Protein AF-A0AAD5KC64-F1 (afdb_monomer_lite)

pLDDT: mean 83.82, std 8.56, range [49.88, 93.75]

Secondary structure (DSSP, 8-state):
-HHHHHHHTS---TTTS-HHHHHHHHHHHHHHHHTT--SSGGGT-HHHHHHHHHHHHHTPPPPP-TTS--HHHHHHHHHHHHHHHHHHHHHTS------HHHHHHHHHHHHHHHHHHHHHHTT----TTTT-PPPP-

Radius of gyration: 36.81 Å; chains: 1; bounding box: 74×26×93 Å

Structure (mmCIF, N/CA/C/O backbone):
data_AF-A0AAD5KC64-F1
#
_entry.id   AF-A0AAD5KC64-F1
#
loop_
_atom_site.group_PDB
_atom_site.id
_atom_site.type_symbol
_atom_site.label_atom_id
_atom_site.label_alt_id
_atom_site.label_comp_id
_atom_site.label_asym_id
_atom_site.label_entity_id
_atom_site.label_seq_id
_atom_site.pdbx_PDB_ins_code
_atom_site.Cartn_x
_atom_site.Cartn_y
_atom_site.Cartn_z
_atom_site.occupancy
_atom_site.B_iso_or_equiv
_atom_site.auth_seq_id
_atom_site.auth_comp_id
_atom_site.auth_asym_id
_atom_site.auth_atom_id
_atom_site.pdbx_PDB_model_num
ATOM 1 N N . GLU A 1 1 ? 12.700 -0.431 -17.758 1.00 86.12 1 GLU A N 1
ATOM 2 C CA . GLU A 1 1 ? 11.450 -0.330 -18.551 1.00 86.12 1 GLU A CA 1
ATOM 3 C C . GLU A 1 1 ? 11.718 -0.422 -20.055 1.00 86.12 1 GLU A C 1
ATOM 5 O O . GLU A 1 1 ? 11.387 -1.447 -20.638 1.00 86.12 1 GLU A O 1
ATOM 10 N N . PHE A 1 2 ? 12.381 0.566 -20.678 1.00 88.00 2 PHE A N 1
ATOM 11 C CA . PHE A 1 2 ? 12.631 0.591 -22.135 1.00 88.00 2 PHE A CA 1
ATOM 12 C C . PHE A 1 2 ? 13.319 -0.672 -22.680 1.00 88.00 2 PHE A C 1
ATOM 14 O O . PHE A 1 2 ? 12.922 -1.202 -23.713 1.00 88.00 2 PHE A O 1
ATOM 21 N N . GLN A 1 3 ? 14.318 -1.197 -21.963 1.00 87.69 3 GLN A N 1
ATOM 22 C CA . GLN A 1 3 ? 15.027 -2.414 -22.378 1.00 87.69 3 GLN A CA 1
ATOM 23 C C . GLN A 1 3 ? 14.117 -3.648 -22.389 1.00 87.69 3 GLN A C 1
ATOM 25 O O . GLN A 1 3 ? 14.150 -4.433 -23.331 1.00 87.69 3 GLN A O 1
ATOM 30 N N . ALA A 1 4 ? 13.269 -3.787 -21.367 1.00 87.31 4 ALA A N 1
ATOM 31 C CA . ALA A 1 4 ? 12.310 -4.881 -21.277 1.00 87.31 4 ALA A CA 1
ATOM 32 C C . ALA A 1 4 ? 11.259 -4.787 -22.394 1.00 87.31 4 ALA A C 1
ATOM 34 O O . ALA A 1 4 ? 10.935 -5.794 -23.015 1.00 87.31 4 ALA A O 1
ATOM 35 N N . TRP A 1 5 ? 10.773 -3.580 -22.704 1.00 89.94 5 TRP A N 1
ATOM 36 C CA . TRP A 1 5 ? 9.856 -3.365 -23.828 1.00 89.94 5 TRP A CA 1
ATOM 37 C C . TRP A 1 5 ? 10.504 -3.696 -25.178 1.00 89.94 5 TRP A C 1
ATOM 39 O O . TRP A 1 5 ? 9.897 -4.378 -26.001 1.00 89.94 5 TRP A O 1
ATOM 49 N N . LEU A 1 6 ? 11.757 -3.290 -25.396 1.00 90.25 6 LEU A N 1
ATOM 50 C CA . LEU A 1 6 ? 12.491 -3.628 -26.618 1.00 90.25 6 LEU A CA 1
ATOM 51 C C . LEU A 1 6 ? 12.644 -5.142 -26.805 1.00 90.25 6 LEU A C 1
ATOM 53 O O . LEU A 1 6 ? 12.402 -5.649 -27.902 1.00 90.25 6 LEU A O 1
ATOM 57 N N . LEU A 1 7 ? 13.004 -5.855 -25.737 1.00 89.31 7 LEU A N 1
ATOM 58 C CA . LEU A 1 7 ? 13.196 -7.303 -25.773 1.00 89.31 7 LEU A CA 1
ATOM 59 C C . LEU A 1 7 ? 11.884 -8.057 -25.991 1.00 89.31 7 LEU A C 1
ATOM 61 O O . LEU A 1 7 ? 11.845 -9.005 -26.770 1.00 89.31 7 LEU A O 1
ATOM 65 N N . GLU A 1 8 ? 10.807 -7.655 -25.323 1.00 86.94 8 GLU A N 1
ATOM 66 C CA . GLU A 1 8 ? 9.560 -8.420 -25.352 1.00 86.94 8 GLU A CA 1
ATOM 67 C C . GLU A 1 8 ? 8.611 -8.009 -26.480 1.00 86.94 8 GLU A C 1
ATOM 69 O O . GLU A 1 8 ? 8.041 -8.873 -27.147 1.00 86.94 8 GLU A O 1
ATOM 74 N N . VAL A 1 9 ? 8.442 -6.704 -26.711 1.00 86.50 9 VAL A N 1
ATOM 75 C CA . VAL A 1 9 ? 7.495 -6.174 -27.704 1.00 86.50 9 VAL A CA 1
ATOM 76 C C . VAL A 1 9 ? 8.150 -6.110 -29.077 1.00 86.50 9 VAL A C 1
ATOM 78 O O . VAL A 1 9 ? 7.628 -6.662 -30.045 1.00 86.50 9 VAL A O 1
ATOM 81 N N . LYS A 1 10 ? 9.322 -5.472 -29.173 1.00 86.06 10 LYS A N 1
ATOM 82 C CA . LYS A 1 10 ? 10.028 -5.291 -30.452 1.00 86.06 10 LYS A CA 1
ATOM 83 C C . LYS A 1 10 ? 10.985 -6.447 -30.788 1.00 86.06 10 LYS A C 1
ATOM 85 O O . LYS A 1 10 ? 11.519 -6.463 -31.896 1.00 86.06 10 LYS A O 1
ATOM 90 N N . LYS A 1 11 ? 11.182 -7.416 -29.877 1.00 86.50 11 LYS A N 1
ATOM 91 C CA . LYS A 1 11 ? 12.075 -8.587 -30.030 1.00 86.50 11 LYS A CA 1
ATOM 92 C C . LYS A 1 11 ? 13.492 -8.218 -30.480 1.00 86.50 11 LYS A C 1
ATOM 94 O O . LYS A 1 11 ? 14.114 -8.943 -31.254 1.00 86.50 11 LYS A O 1
ATOM 99 N N . ALA A 1 12 ? 13.984 -7.072 -30.019 1.00 85.56 12 ALA A N 1
ATOM 100 C CA . ALA A 1 12 ? 15.278 -6.533 -30.404 1.00 85.56 12 ALA A CA 1
ATOM 101 C C . ALA A 1 12 ? 16.121 -6.232 -29.166 1.00 85.56 12 ALA A C 1
ATOM 103 O O . ALA A 1 12 ? 15.620 -5.708 -28.173 1.00 85.56 12 ALA A O 1
ATOM 104 N N . ASP A 1 13 ? 17.413 -6.541 -29.243 1.00 84.25 13 ASP A N 1
ATOM 105 C CA . ASP A 1 13 ? 18.350 -6.265 -28.160 1.00 84.25 13 ASP A CA 1
ATOM 106 C C . ASP A 1 13 ? 19.077 -4.934 -28.390 1.00 84.25 13 ASP A C 1
ATOM 108 O O . ASP A 1 13 ? 19.493 -4.592 -29.501 1.00 84.25 13 ASP A O 1
ATOM 112 N N . ILE A 1 14 ? 19.278 -4.188 -27.311 1.00 81.25 14 ILE A N 1
ATOM 113 C CA . ILE A 1 14 ? 19.932 -2.882 -27.298 1.00 81.25 14 ILE A CA 1
ATOM 114 C C . ILE A 1 14 ? 21.363 -2.984 -27.812 1.00 81.25 14 ILE A C 1
ATOM 116 O O . ILE A 1 14 ? 21.813 -2.081 -28.518 1.00 81.25 14 ILE A O 1
ATOM 120 N N . MET A 1 15 ? 22.065 -4.072 -27.489 1.00 80.06 15 MET A N 1
ATOM 121 C CA . MET A 1 15 ? 23.449 -4.276 -27.924 1.00 80.06 15 MET A CA 1
ATOM 122 C C . MET A 1 15 ? 23.558 -4.506 -29.433 1.00 80.06 15 MET A C 1
ATOM 124 O O . MET A 1 15 ? 24.575 -4.178 -30.036 1.00 80.06 15 MET A O 1
ATOM 128 N N . THR A 1 16 ? 22.494 -5.012 -30.055 1.00 83.69 16 THR A N 1
ATOM 129 C CA . THR A 1 16 ? 22.453 -5.294 -31.497 1.00 83.69 16 THR A CA 1
ATOM 130 C C . THR A 1 16 ? 22.010 -4.093 -32.337 1.00 83.69 16 THR A C 1
ATOM 132 O O . THR A 1 16 ? 22.250 -4.055 -33.543 1.00 83.69 16 THR A O 1
ATOM 135 N N . LEU A 1 17 ? 21.363 -3.099 -31.719 1.00 86.19 17 LEU A N 1
ATOM 136 C CA . LEU A 1 17 ? 20.747 -1.977 -32.423 1.00 86.19 17 LEU A CA 1
ATOM 137 C C . LEU A 1 17 ? 21.699 -0.776 -32.582 1.00 86.19 17 LEU A C 1
ATOM 139 O O . LEU A 1 17 ? 22.243 -0.288 -31.583 1.00 86.19 17 LEU A O 1
ATOM 143 N N . PRO A 1 18 ? 21.816 -0.208 -33.802 1.00 90.81 18 PRO A N 1
ATOM 144 C CA . PRO A 1 18 ? 22.490 1.067 -34.030 1.00 90.81 18 PRO A CA 1
ATOM 145 C C . PRO A 1 18 ? 21.865 2.209 -33.220 1.00 90.81 18 PRO A C 1
ATOM 147 O O . PRO A 1 18 ? 20.657 2.238 -32.971 1.00 90.81 18 PRO A O 1
ATOM 150 N N . GLN A 1 19 ? 22.681 3.204 -32.868 1.00 88.31 19 GLN A N 1
ATOM 151 C CA . GLN A 1 19 ? 22.257 4.325 -32.024 1.00 88.31 19 GLN A CA 1
ATOM 152 C C . GLN A 1 19 ? 21.114 5.157 -32.633 1.00 88.31 19 GLN A C 1
ATOM 154 O O . GLN A 1 19 ? 20.280 5.669 -31.891 1.00 88.31 19 GLN A O 1
ATOM 159 N N . SER A 1 20 ? 21.047 5.285 -33.962 1.00 89.94 20 SER A N 1
ATOM 160 C CA . SER A 1 20 ? 19.953 5.977 -34.662 1.00 89.94 20 SER A CA 1
ATOM 161 C C . SER A 1 20 ? 18.614 5.275 -34.441 1.00 89.94 20 SER A C 1
ATOM 163 O O . SER A 1 20 ? 17.687 5.861 -33.890 1.00 89.94 20 SER A O 1
ATOM 165 N N . LYS A 1 21 ? 18.561 3.980 -34.758 1.00 89.19 21 LYS A N 1
ATOM 166 C CA . LYS A 1 21 ? 17.367 3.145 -34.599 1.00 89.19 21 LYS A CA 1
ATOM 167 C C . LYS A 1 21 ? 16.921 3.042 -33.141 1.00 89.19 21 LYS A C 1
ATOM 169 O O . LYS A 1 21 ? 15.732 2.980 -32.856 1.00 89.19 21 LYS A O 1
ATOM 174 N N . ARG A 1 22 ? 17.866 3.077 -32.194 1.00 88.94 22 ARG A N 1
ATOM 175 C CA . ARG A 1 22 ? 17.553 3.125 -30.759 1.00 88.94 22 ARG A CA 1
ATOM 176 C C . ARG A 1 22 ? 16.779 4.387 -30.375 1.00 88.94 22 ARG A C 1
ATOM 178 O O . ARG A 1 22 ? 15.866 4.292 -29.565 1.00 88.94 22 ARG A O 1
ATOM 185 N N . LYS A 1 23 ? 17.135 5.547 -30.938 1.00 90.94 23 LYS A N 1
ATOM 186 C CA . LYS A 1 23 ? 16.427 6.811 -30.678 1.00 90.94 23 LYS A CA 1
ATOM 187 C C . LYS A 1 23 ? 15.013 6.791 -31.251 1.00 90.94 23 LYS A C 1
ATOM 189 O O . LYS A 1 23 ? 14.100 7.207 -30.557 1.00 90.94 23 LYS A O 1
ATOM 194 N N . GLU A 1 24 ? 14.833 6.263 -32.460 1.00 92.31 24 GLU A N 1
ATOM 195 C CA . GLU A 1 24 ? 13.504 6.093 -33.070 1.00 92.31 24 GLU A CA 1
ATOM 196 C C . GLU A 1 24 ? 12.611 5.196 -32.206 1.00 92.31 24 GLU A C 1
ATOM 198 O O . GLU A 1 24 ? 11.530 5.601 -31.798 1.00 92.31 24 GLU A O 1
ATOM 203 N N . MET A 1 25 ? 13.115 4.024 -31.811 1.00 90.88 25 MET A N 1
ATOM 204 C CA . MET A 1 25 ? 12.372 3.099 -30.949 1.00 90.88 25 MET A CA 1
ATOM 205 C C . MET A 1 25 ? 12.089 3.676 -29.557 1.00 90.88 25 MET A C 1
ATOM 207 O O . MET A 1 25 ? 11.129 3.273 -28.908 1.00 90.88 25 MET A O 1
ATOM 211 N N . PHE A 1 26 ? 12.927 4.595 -29.074 1.00 91.75 26 PHE A N 1
ATOM 212 C CA . PHE A 1 26 ? 12.679 5.287 -27.814 1.00 91.75 26 PHE A CA 1
ATOM 213 C C . PHE A 1 26 ? 11.532 6.295 -27.928 1.00 91.75 26 PHE A C 1
ATOM 215 O O . PHE A 1 26 ? 10.791 6.457 -26.967 1.00 91.75 26 PHE A O 1
ATOM 222 N N . ILE A 1 27 ? 11.353 6.932 -29.089 1.00 93.75 27 ILE A N 1
ATOM 223 C CA . ILE A 1 27 ? 10.210 7.822 -29.338 1.00 93.75 27 ILE A CA 1
ATOM 224 C C . ILE A 1 27 ? 8.910 7.012 -29.332 1.00 93.75 27 ILE A C 1
ATOM 226 O O . ILE A 1 27 ? 7.992 7.388 -28.612 1.00 93.75 27 ILE A O 1
ATOM 230 N N . ASP A 1 28 ? 8.873 5.870 -30.029 1.00 90.88 28 ASP A N 1
ATOM 231 C CA . ASP A 1 28 ? 7.739 4.930 -29.977 1.00 90.88 28 ASP A CA 1
ATOM 232 C C . ASP A 1 28 ? 7.430 4.514 -28.529 1.00 90.88 28 ASP A C 1
ATOM 234 O O . ASP A 1 28 ? 6.290 4.572 -28.081 1.00 90.88 28 ASP A O 1
ATOM 238 N N . PHE A 1 29 ? 8.463 4.137 -27.764 1.00 91.88 29 PHE A N 1
ATOM 239 C CA . PHE A 1 29 ? 8.303 3.767 -26.358 1.00 91.88 29 PHE A CA 1
ATOM 240 C C . PHE A 1 29 ? 7.730 4.912 -25.518 1.00 91.88 29 PHE A C 1
ATOM 242 O O . PHE A 1 29 ? 6.891 4.675 -24.654 1.00 91.88 29 PHE A O 1
ATOM 249 N N . MET A 1 30 ? 8.194 6.146 -25.738 1.00 92.81 30 MET A N 1
ATOM 250 C CA . MET A 1 30 ? 7.665 7.310 -25.031 1.00 92.81 30 MET A CA 1
ATOM 251 C C . MET A 1 30 ? 6.196 7.550 -25.369 1.00 92.81 30 MET A C 1
ATOM 253 O O . MET A 1 30 ? 5.439 7.907 -24.471 1.00 92.81 30 MET A O 1
ATOM 257 N N . ASP A 1 31 ? 5.794 7.358 -26.623 1.00 92.88 31 ASP A N 1
ATOM 258 C CA . ASP A 1 31 ? 4.401 7.512 -27.037 1.00 92.88 31 ASP A CA 1
ATOM 259 C C . ASP A 1 31 ? 3.510 6.462 -26.362 1.00 92.88 31 ASP A C 1
ATOM 261 O O . ASP A 1 31 ? 2.565 6.817 -25.654 1.00 92.88 31 ASP A O 1
ATOM 265 N N . ASP A 1 32 ? 3.877 5.180 -26.445 1.00 89.75 32 ASP A N 1
ATOM 266 C CA . ASP A 1 32 ? 3.123 4.090 -25.812 1.00 89.75 32 ASP A CA 1
ATOM 267 C C . ASP A 1 32 ? 3.067 4.243 -24.273 1.00 89.75 32 ASP A C 1
ATOM 269 O O . ASP A 1 32 ? 2.052 3.967 -23.617 1.00 89.75 32 ASP A O 1
ATOM 273 N N . TYR A 1 33 ? 4.163 4.719 -23.668 1.00 90.56 33 TYR A N 1
ATOM 274 C CA . TYR A 1 33 ? 4.246 4.975 -22.232 1.00 90.56 33 TYR A CA 1
ATOM 275 C C . TYR A 1 33 ? 3.349 6.150 -21.817 1.00 90.56 33 TYR A C 1
ATOM 277 O O . TYR A 1 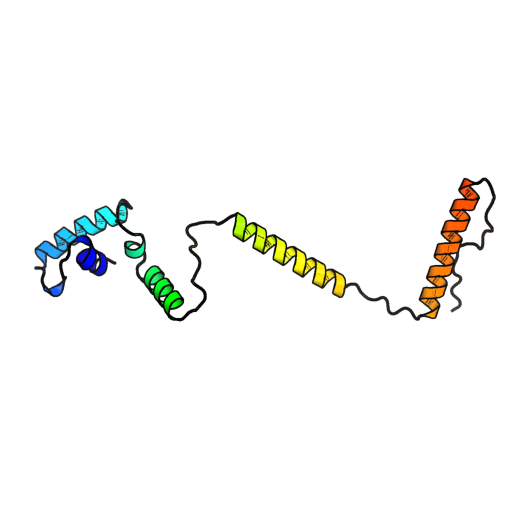33 ? 2.567 6.037 -20.875 1.00 90.56 33 TYR A O 1
ATOM 285 N N . ASN A 1 34 ? 3.419 7.276 -22.525 1.00 90.81 34 ASN A N 1
ATOM 286 C CA . ASN A 1 34 ? 2.651 8.470 -22.173 1.00 90.81 34 ASN A CA 1
ATOM 287 C C . ASN A 1 34 ? 1.153 8.309 -22.461 1.00 90.81 34 ASN A C 1
ATOM 289 O O . ASN A 1 34 ? 0.330 8.869 -21.740 1.00 90.81 34 ASN A O 1
ATOM 293 N N . THR A 1 35 ? 0.792 7.534 -23.486 1.00 88.94 35 THR A N 1
ATOM 294 C CA . THR A 1 35 ? -0.608 7.270 -23.860 1.00 88.94 35 THR A CA 1
ATOM 295 C C . THR A 1 35 ? -1.247 6.132 -23.067 1.00 88.94 35 THR A C 1
ATOM 297 O O . THR A 1 35 ? -2.420 5.829 -23.269 1.00 88.94 35 THR A O 1
ATOM 300 N N . ALA A 1 36 ? -0.508 5.516 -22.141 1.00 86.88 36 ALA A N 1
ATOM 301 C CA . ALA A 1 36 ? -0.964 4.369 -21.365 1.00 86.88 36 ALA A CA 1
ATOM 302 C C . ALA A 1 36 ? -1.419 3.165 -22.237 1.00 86.88 36 ALA A C 1
ATOM 304 O O . ALA A 1 36 ? -2.285 2.392 -21.830 1.00 86.88 36 ALA A O 1
ATOM 305 N N . THR A 1 37 ? -0.839 2.992 -23.434 1.00 86.94 37 THR A N 1
ATOM 306 C CA . THR A 1 37 ? -1.234 1.959 -24.417 1.00 86.94 37 THR A CA 1
ATOM 307 C C . THR A 1 37 ? -0.321 0.726 -24.434 1.00 86.94 37 THR A C 1
ATOM 309 O O . THR A 1 37 ? -0.453 -0.148 -25.294 1.00 86.94 37 THR A O 1
ATOM 312 N N . MET A 1 38 ? 0.588 0.603 -23.464 1.00 86.44 38 MET A N 1
ATOM 313 C CA . MET A 1 38 ? 1.512 -0.527 -23.380 1.00 86.44 38 MET A CA 1
ATOM 314 C C . MET A 1 38 ? 0.761 -1.843 -23.128 1.00 86.44 38 MET A C 1
ATOM 316 O O . MET A 1 38 ? -0.174 -1.876 -22.327 1.00 86.44 38 MET A O 1
ATOM 320 N N . PRO A 1 39 ? 1.225 -2.974 -23.694 1.00 85.38 39 PRO A N 1
ATOM 321 C CA . PRO A 1 39 ? 0.533 -4.258 -23.556 1.00 85.38 39 PRO A CA 1
ATOM 322 C C . PRO A 1 39 ? 0.419 -4.797 -22.121 1.00 85.38 39 PRO A C 1
ATOM 324 O O . PRO A 1 39 ? -0.422 -5.651 -21.853 1.00 85.38 39 PRO A O 1
ATOM 327 N N . HIS A 1 40 ? 1.300 -4.379 -21.207 1.00 86.19 40 HIS A N 1
ATOM 328 C CA . HIS A 1 40 ? 1.349 -4.910 -19.844 1.00 86.19 40 HIS A CA 1
ATOM 329 C C . HIS A 1 40 ? 1.830 -3.858 -18.835 1.00 86.19 40 HIS A C 1
ATOM 331 O O . HIS A 1 40 ? 2.772 -3.112 -19.105 1.00 86.19 40 HIS A O 1
ATOM 337 N N . GLU A 1 41 ? 1.258 -3.868 -17.623 1.00 82.44 41 GLU A N 1
ATOM 338 C CA . GLU A 1 41 ? 1.526 -2.859 -16.582 1.00 82.44 41 GLU A CA 1
ATOM 339 C C . GLU A 1 41 ? 3.003 -2.808 -16.142 1.00 82.44 41 GLU A C 1
ATOM 341 O O . GLU A 1 41 ? 3.532 -1.758 -15.782 1.00 82.44 41 GLU A O 1
ATOM 346 N N . LYS A 1 42 ? 3.710 -3.942 -16.233 1.00 86.44 42 LYS A N 1
ATOM 347 C CA . LYS A 1 42 ? 5.145 -4.054 -15.894 1.00 86.44 42 LYS A CA 1
ATOM 348 C C . LYS A 1 42 ? 6.048 -3.055 -16.617 1.00 86.44 42 LYS A C 1
ATOM 350 O O . LYS A 1 42 ? 7.132 -2.770 -16.123 1.00 86.44 42 LYS A O 1
ATOM 355 N N . PHE A 1 43 ? 5.644 -2.550 -17.782 1.00 84.56 43 PHE A N 1
ATOM 356 C CA . PHE A 1 43 ? 6.452 -1.570 -18.501 1.00 84.56 43 PHE A CA 1
ATOM 357 C C . PHE A 1 43 ? 6.323 -0.151 -17.935 1.00 84.56 43 PHE A C 1
ATOM 359 O O . PHE A 1 43 ? 7.190 0.672 -18.214 1.00 84.56 43 PHE A O 1
ATOM 366 N N . TYR A 1 44 ? 5.304 0.117 -17.112 1.00 85.25 44 TYR A N 1
ATOM 367 C CA . TYR A 1 44 ? 5.173 1.371 -16.368 1.00 85.25 44 TYR A CA 1
ATOM 368 C C . TYR A 1 44 ? 5.993 1.367 -15.082 1.00 85.25 44 TYR A C 1
ATOM 370 O O . TYR A 1 44 ? 6.569 2.383 -14.708 1.00 85.25 44 TYR A O 1
ATOM 378 N N . ASN A 1 45 ? 6.057 0.221 -14.401 1.00 86.25 45 ASN A N 1
ATOM 379 C CA . ASN A 1 45 ? 6.840 0.072 -13.181 1.00 86.25 45 ASN A CA 1
ATOM 380 C C . ASN A 1 45 ? 7.466 -1.323 -13.104 1.00 86.25 45 ASN A C 1
ATOM 382 O O . ASN A 1 45 ? 6.876 -2.267 -12.563 1.00 86.25 45 ASN A O 1
ATOM 386 N N . LEU A 1 46 ? 8.677 -1.444 -13.654 1.00 85.94 46 LEU A N 1
ATOM 387 C CA . LEU A 1 46 ? 9.367 -2.727 -13.719 1.00 85.94 46 LEU A CA 1
ATOM 388 C C . LEU A 1 46 ? 9.824 -3.177 -12.328 1.00 85.94 46 LEU A C 1
ATOM 390 O O . LEU A 1 46 ? 9.620 -4.331 -11.965 1.00 85.94 46 LEU A O 1
ATOM 394 N N . ALA A 1 47 ? 10.346 -2.254 -11.516 1.00 85.94 47 ALA A N 1
ATOM 395 C CA . ALA A 1 47 ? 10.833 -2.548 -10.169 1.00 85.94 47 ALA A CA 1
ATOM 396 C C . ALA A 1 47 ? 9.735 -3.126 -9.260 1.00 85.94 47 ALA A C 1
ATOM 398 O O . ALA A 1 47 ? 9.953 -4.114 -8.559 1.00 85.94 47 ALA A O 1
ATOM 399 N N . ARG A 1 48 ? 8.524 -2.554 -9.298 1.00 84.88 48 ARG A N 1
ATOM 400 C CA . ARG A 1 48 ? 7.369 -3.071 -8.549 1.00 84.88 48 ARG A CA 1
ATOM 401 C C . ARG A 1 48 ? 6.975 -4.465 -9.022 1.00 84.88 48 ARG A C 1
ATOM 403 O O . ARG A 1 48 ? 6.681 -5.333 -8.199 1.00 84.88 48 ARG A O 1
ATOM 410 N N . TRP A 1 49 ? 6.949 -4.677 -10.336 1.00 86.12 49 TRP A N 1
ATOM 411 C CA . TRP A 1 49 ? 6.604 -5.972 -10.909 1.00 86.12 49 TRP A CA 1
ATOM 412 C C . TRP A 1 49 ? 7.637 -7.042 -10.531 1.00 86.12 49 TRP A C 1
ATOM 414 O O . TRP A 1 49 ? 7.255 -8.118 -10.076 1.00 86.12 49 TRP A O 1
ATOM 424 N N . GLU A 1 50 ? 8.932 -6.738 -10.618 1.00 87.31 50 GLU A N 1
ATOM 425 C CA . GLU A 1 50 ? 10.009 -7.645 -10.208 1.00 87.31 50 GLU A CA 1
ATOM 426 C C . GLU A 1 50 ? 9.967 -7.949 -8.710 1.00 87.31 50 GLU A C 1
ATOM 428 O O . GLU A 1 50 ? 10.070 -9.114 -8.328 1.00 87.31 50 GLU A O 1
ATOM 433 N N . ALA A 1 51 ? 9.739 -6.940 -7.864 1.00 86.56 51 ALA A N 1
ATOM 434 C CA . ALA A 1 51 ? 9.573 -7.129 -6.425 1.00 86.56 51 ALA A CA 1
ATOM 435 C C . ALA A 1 51 ? 8.388 -8.056 -6.109 1.00 86.56 51 ALA A C 1
ATOM 437 O O . ALA A 1 51 ? 8.512 -8.958 -5.280 1.00 86.56 51 ALA A O 1
ATOM 438 N N . ARG A 1 52 ? 7.261 -7.908 -6.822 1.00 84.81 52 ARG A N 1
ATOM 439 C CA . ARG A 1 52 ? 6.122 -8.836 -6.725 1.00 84.81 52 ARG A CA 1
ATOM 440 C C . ARG A 1 52 ? 6.506 -10.252 -7.143 1.00 84.81 52 ARG A C 1
ATOM 442 O O . ARG A 1 52 ? 6.207 -11.192 -6.413 1.00 84.81 52 ARG A O 1
ATOM 449 N N . GLN A 1 53 ? 7.147 -10.423 -8.299 1.00 86.50 53 GLN A N 1
ATOM 450 C CA . GLN A 1 53 ? 7.559 -11.747 -8.783 1.00 86.50 53 GLN A CA 1
ATOM 451 C C . GLN A 1 53 ? 8.587 -12.400 -7.852 1.00 86.50 53 GLN A C 1
ATOM 453 O O . GLN A 1 53 ? 8.583 -13.615 -7.661 1.00 86.50 53 GLN A O 1
ATOM 458 N N . HIS A 1 54 ? 9.469 -11.607 -7.251 1.00 87.94 54 HIS A N 1
ATOM 459 C CA . HIS A 1 54 ? 10.411 -12.073 -6.247 1.00 87.94 54 HIS A CA 1
ATOM 460 C C . HIS A 1 54 ? 9.692 -12.524 -4.970 1.00 87.94 54 HIS A C 1
ATOM 462 O O . HIS A 1 54 ? 9.908 -13.652 -4.536 1.00 87.94 54 HIS A O 1
ATOM 468 N N . ALA A 1 55 ? 8.783 -11.708 -4.425 1.00 87.06 55 ALA A N 1
ATOM 469 C CA . ALA A 1 55 ? 7.984 -12.066 -3.251 1.00 87.06 55 ALA A CA 1
ATOM 470 C C . ALA A 1 55 ? 7.181 -13.360 -3.477 1.00 87.06 55 ALA A C 1
ATOM 472 O O . ALA A 1 55 ? 7.228 -14.262 -2.644 1.00 87.06 55 ALA A O 1
ATOM 473 N N . MET A 1 56 ? 6.543 -13.504 -4.647 1.00 85.12 56 MET A N 1
ATOM 474 C CA . MET A 1 56 ? 5.839 -14.732 -5.045 1.00 85.12 56 MET A CA 1
ATOM 475 C C . MET A 1 56 ? 6.759 -15.958 -5.052 1.00 85.12 56 MET A C 1
ATOM 477 O O . MET A 1 56 ? 6.388 -17.008 -4.534 1.00 85.12 56 MET A O 1
ATOM 481 N N . ARG A 1 57 ? 7.965 -15.838 -5.625 1.00 88.50 57 ARG A N 1
ATOM 482 C CA . ARG A 1 57 ? 8.935 -16.946 -5.690 1.00 88.50 57 ARG A CA 1
ATOM 483 C C . ARG A 1 57 ? 9.490 -17.329 -4.322 1.00 88.50 57 ARG A C 1
ATOM 485 O O . ARG A 1 57 ? 9.728 -18.507 -4.082 1.00 88.50 57 ARG A O 1
ATOM 492 N N . MET A 1 58 ? 9.681 -16.352 -3.441 1.00 88.81 58 MET A N 1
ATOM 493 C CA . MET A 1 58 ? 10.181 -16.568 -2.081 1.00 88.81 58 MET A CA 1
ATOM 494 C C . MET A 1 58 ? 9.083 -16.992 -1.094 1.00 88.81 58 MET A C 1
ATOM 496 O O . MET A 1 58 ? 9.389 -17.297 0.056 1.00 88.81 58 MET A O 1
ATOM 500 N N . GLY A 1 59 ? 7.815 -17.022 -1.521 1.00 82.56 59 GLY A N 1
ATOM 501 C CA . GLY A 1 59 ? 6.673 -17.316 -0.651 1.00 82.56 59 GLY A CA 1
ATOM 502 C C . GLY A 1 59 ? 6.382 -16.215 0.375 1.00 82.56 59 GLY A C 1
ATOM 503 O O . GLY A 1 59 ? 5.690 -16.457 1.363 1.00 82.56 59 GLY A O 1
ATOM 504 N N . GLU A 1 60 ? 6.914 -15.012 0.164 1.00 80.12 60 GLU A N 1
ATOM 505 C CA . GLU A 1 60 ? 6.668 -13.850 1.012 1.00 80.12 60 GLU A CA 1
ATOM 506 C C . GLU A 1 60 ? 5.332 -13.186 0.642 1.00 80.12 60 GLU A C 1
ATOM 508 O O . GLU A 1 60 ? 4.815 -13.339 -0.470 1.00 80.12 60 GLU A O 1
ATOM 513 N N . LYS A 1 61 ? 4.742 -12.431 1.580 1.00 75.50 61 LYS A N 1
ATOM 514 C CA . LYS A 1 61 ? 3.533 -11.656 1.295 1.00 75.50 61 LYS A CA 1
ATOM 515 C C . LYS A 1 61 ? 3.790 -10.685 0.147 1.00 75.50 61 LYS A C 1
ATOM 517 O O . LYS A 1 61 ? 4.653 -9.817 0.212 1.00 75.50 61 LYS A O 1
ATOM 522 N N . VAL A 1 62 ? 2.970 -10.815 -0.883 1.00 73.12 62 VAL A N 1
ATOM 523 C CA . VAL A 1 62 ? 3.019 -9.969 -2.068 1.00 73.12 62 VAL A CA 1
ATOM 524 C C . VAL A 1 62 ? 2.613 -8.548 -1.692 1.00 73.12 62 VAL A C 1
ATOM 526 O O . VAL A 1 62 ? 1.539 -8.376 -1.110 1.00 73.12 62 VAL A O 1
ATOM 529 N N . PRO A 1 63 ? 3.419 -7.529 -2.038 1.00 67.81 63 PRO A N 1
ATOM 530 C CA . PRO A 1 63 ? 3.007 -6.140 -1.896 1.00 67.81 63 PRO A CA 1
ATOM 531 C C . PRO A 1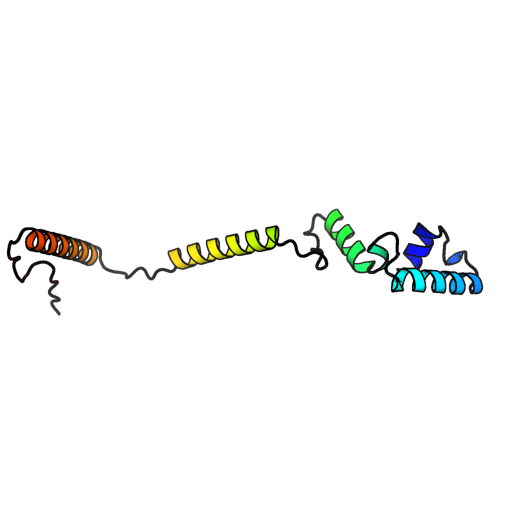 63 ? 1.717 -5.895 -2.688 1.00 67.81 63 PRO A C 1
ATOM 533 O O . PRO A 1 63 ? 1.684 -6.111 -3.905 1.00 67.81 63 PRO A O 1
ATOM 536 N N . GLU A 1 64 ? 0.653 -5.488 -1.992 1.00 67.12 64 GLU A N 1
ATOM 537 C CA . GLU A 1 64 ? -0.670 -5.307 -2.598 1.00 67.12 64 GLU A CA 1
ATOM 538 C C . GLU A 1 64 ? -0.655 -4.208 -3.671 1.00 67.12 64 GLU A C 1
ATOM 540 O O . GLU A 1 64 ? 0.093 -3.220 -3.604 1.00 67.12 64 GLU A O 1
ATOM 545 N N . ASP A 1 65 ? -1.486 -4.396 -4.697 1.00 66.31 65 ASP A N 1
ATOM 546 C CA . ASP A 1 65 ? -1.679 -3.405 -5.744 1.00 66.31 65 ASP A CA 1
ATOM 547 C C . ASP A 1 65 ? -2.456 -2.199 -5.212 1.00 66.31 65 ASP A C 1
ATOM 549 O O . ASP A 1 65 ? -3.679 -2.191 -5.165 1.00 66.31 65 ASP A O 1
ATOM 553 N N . THR A 1 66 ? -1.735 -1.138 -4.850 1.00 63.28 66 THR A N 1
ATOM 554 C CA . THR A 1 66 ? -2.283 0.190 -4.516 1.00 63.28 66 THR A CA 1
ATOM 555 C C . THR A 1 66 ? -3.153 0.816 -5.615 1.00 63.28 66 THR A C 1
ATOM 557 O O . THR A 1 66 ? -3.792 1.831 -5.358 1.00 63.28 66 THR A O 1
ATOM 560 N N . SER A 1 67 ? -3.162 0.266 -6.834 1.00 62.59 67 SER A N 1
ATOM 561 C CA . SER A 1 67 ? -3.948 0.772 -7.965 1.00 62.59 67 SER A CA 1
ATOM 562 C C . SER A 1 67 ? -5.416 0.334 -7.923 1.00 62.59 67 SER A C 1
ATOM 564 O O . SER A 1 67 ? -6.258 1.017 -8.499 1.00 62.59 67 SER A O 1
ATOM 566 N N . SER A 1 68 ? -5.749 -0.759 -7.227 1.00 64.94 68 SER A N 1
ATOM 567 C CA . SER A 1 68 ? -7.117 -1.283 -7.147 1.00 64.94 68 SER A CA 1
ATOM 568 C C . SER A 1 68 ? -7.593 -1.369 -5.698 1.00 64.94 68 SER A C 1
ATOM 570 O O . SER A 1 68 ? -7.135 -2.218 -4.933 1.00 64.94 68 SER A O 1
ATOM 572 N N . ILE A 1 69 ? -8.537 -0.505 -5.325 1.00 68.81 69 ILE A N 1
ATOM 573 C CA . ILE A 1 69 ? -9.166 -0.529 -4.001 1.00 68.81 69 ILE A CA 1
ATOM 574 C C . ILE A 1 69 ? -10.182 -1.674 -3.972 1.00 68.81 69 ILE A C 1
ATOM 576 O O . ILE A 1 69 ? -11.223 -1.616 -4.628 1.00 68.81 69 ILE A O 1
ATOM 580 N N . ASN A 1 70 ? -9.891 -2.723 -3.205 1.00 78.62 70 ASN A N 1
ATOM 581 C CA . ASN A 1 70 ? -10.798 -3.851 -3.014 1.00 78.62 70 ASN A CA 1
ATOM 582 C C . ASN A 1 70 ? -11.692 -3.607 -1.793 1.00 78.62 70 ASN A C 1
ATOM 584 O O . ASN A 1 70 ? -11.407 -4.092 -0.699 1.00 78.62 70 ASN A O 1
ATOM 588 N N . LEU A 1 71 ? -12.810 -2.903 -2.000 1.00 82.88 71 LEU A N 1
ATOM 589 C CA . LEU A 1 71 ? -13.754 -2.511 -0.938 1.00 82.88 71 LEU A CA 1
ATOM 590 C C . LEU A 1 71 ? -14.180 -3.679 -0.029 1.00 82.88 71 LEU A C 1
ATOM 592 O O . LEU A 1 71 ? -14.280 -3.518 1.183 1.00 82.88 71 LEU A O 1
ATOM 596 N N . MET A 1 72 ? -14.382 -4.871 -0.601 1.00 83.44 72 MET A N 1
ATOM 597 C CA . MET A 1 72 ? -14.790 -6.065 0.150 1.00 83.44 72 MET A CA 1
ATOM 598 C C . MET A 1 72 ? -13.707 -6.549 1.129 1.00 83.44 72 MET A C 1
ATOM 600 O O . MET A 1 72 ? -14.015 -6.978 2.241 1.00 83.44 72 MET A O 1
ATOM 604 N N . ARG A 1 73 ? -12.431 -6.464 0.730 1.00 83.38 73 ARG A N 1
ATOM 605 C CA . ARG A 1 73 ? -11.287 -6.839 1.577 1.00 83.38 73 ARG A CA 1
ATOM 606 C C . ARG A 1 73 ? -11.119 -5.830 2.709 1.00 83.38 73 ARG A C 1
ATOM 608 O O . ARG A 1 73 ? -10.911 -6.228 3.854 1.00 83.38 73 ARG A O 1
ATOM 615 N N . ASP A 1 74 ? -11.275 -4.548 2.398 1.00 85.00 74 ASP A N 1
ATOM 616 C CA . ASP A 1 74 ? -11.181 -3.465 3.377 1.00 85.00 74 ASP A CA 1
ATOM 617 C C . ASP A 1 74 ? -12.296 -3.552 4.431 1.00 85.00 74 ASP A C 1
ATOM 619 O O . ASP A 1 74 ? -12.023 -3.436 5.629 1.00 85.00 74 ASP A O 1
ATOM 623 N N . GLU A 1 75 ? -13.537 -3.840 4.019 1.00 88.69 75 GLU A N 1
ATOM 624 C CA . GLU A 1 75 ? -14.662 -4.060 4.936 1.00 88.69 75 GLU A CA 1
ATOM 625 C C . GLU A 1 75 ? -14.396 -5.241 5.882 1.00 88.69 75 GLU A C 1
ATOM 627 O O . GLU A 1 75 ? -14.625 -5.154 7.094 1.00 88.69 75 GLU A O 1
ATOM 632 N N . GLU A 1 76 ? -13.867 -6.348 5.356 1.00 89.50 76 GLU A N 1
ATOM 633 C CA . GLU A 1 76 ? -13.553 -7.519 6.166 1.00 89.50 76 GLU A CA 1
ATOM 634 C C . GLU A 1 76 ? -12.449 -7.228 7.192 1.00 89.50 76 GLU A C 1
ATOM 636 O O . GLU A 1 76 ? -12.579 -7.606 8.365 1.00 89.50 76 GLU A O 1
ATOM 641 N N . ILE A 1 77 ? -11.399 -6.508 6.787 1.00 90.31 77 ILE A N 1
ATOM 642 C CA . ILE A 1 77 ? -10.325 -6.054 7.677 1.00 90.31 77 ILE A CA 1
ATOM 643 C C . ILE A 1 77 ? -10.902 -5.169 8.787 1.00 90.31 77 ILE A C 1
ATOM 645 O O . ILE A 1 77 ? -10.626 -5.405 9.967 1.00 90.31 77 ILE A O 1
ATOM 649 N N . LEU A 1 78 ? -11.751 -4.198 8.443 1.00 90.25 78 LEU A N 1
ATOM 650 C CA . LEU A 1 78 ? -12.383 -3.308 9.418 1.00 90.25 78 LEU A CA 1
ATOM 651 C C . LEU A 1 78 ? -13.251 -4.095 10.411 1.00 90.25 78 LEU A C 1
ATOM 653 O O . LEU A 1 78 ? -13.178 -3.889 11.627 1.00 90.25 78 LEU A O 1
ATOM 657 N N . ARG A 1 79 ? -14.016 -5.074 9.920 1.00 92.38 79 ARG A N 1
ATOM 658 C CA . ARG A 1 79 ? -14.840 -5.955 10.753 1.00 92.38 79 ARG A CA 1
ATOM 659 C C . ARG A 1 79 ? -13.995 -6.811 11.697 1.00 92.38 79 ARG A C 1
ATOM 661 O O . ARG A 1 79 ? -14.391 -7.050 12.841 1.00 92.38 79 ARG A O 1
ATOM 668 N N . GLN A 1 80 ? -12.839 -7.299 11.251 1.00 92.19 80 GLN A N 1
ATOM 669 C CA . GLN A 1 80 ? -11.895 -8.019 12.109 1.00 92.19 80 GLN A CA 1
ATOM 670 C C . GLN A 1 80 ? -11.309 -7.110 13.193 1.00 92.19 80 GLN A C 1
ATOM 672 O O . GLN A 1 80 ? -11.307 -7.502 14.361 1.00 92.19 80 GLN A O 1
ATOM 677 N N . GLN A 1 81 ? -10.895 -5.890 12.845 1.00 92.56 81 GLN A N 1
ATOM 678 C CA . GLN A 1 81 ? -10.383 -4.916 13.812 1.00 92.56 81 GLN A CA 1
ATOM 679 C C . GLN A 1 81 ? -11.431 -4.567 14.873 1.00 92.56 81 GLN A C 1
ATOM 681 O O . GLN A 1 81 ? -11.130 -4.607 16.065 1.00 92.56 81 GLN A O 1
ATOM 686 N N . HIS A 1 82 ? -12.680 -4.323 14.467 1.00 92.50 82 HIS A N 1
ATOM 687 C CA . HIS A 1 82 ? -13.765 -4.031 15.404 1.00 92.50 82 HIS A CA 1
ATOM 688 C C . HIS A 1 82 ? -14.034 -5.207 16.356 1.00 92.50 82 HIS A C 1
ATOM 690 O O . HIS A 1 82 ? -14.214 -5.011 17.559 1.00 92.50 82 HIS A O 1
ATOM 696 N N . ARG A 1 83 ? -14.001 -6.451 15.853 1.00 91.31 83 ARG A N 1
ATOM 697 C CA . ARG A 1 83 ? -14.116 -7.656 16.698 1.00 91.31 83 ARG A CA 1
ATOM 698 C C . ARG A 1 83 ? -12.978 -7.760 17.712 1.00 91.31 83 ARG A C 1
ATOM 700 O O . ARG A 1 83 ? -13.234 -8.045 18.879 1.00 91.31 83 ARG A O 1
ATOM 707 N N . GLN A 1 84 ? -11.740 -7.506 17.293 1.00 91.12 84 GLN A N 1
ATOM 708 C CA . GLN A 1 84 ? -10.585 -7.530 18.193 1.00 91.12 84 GLN A CA 1
ATOM 709 C C . GLN A 1 84 ? -10.656 -6.418 19.246 1.00 91.12 84 GLN A C 1
ATOM 711 O O . GLN A 1 84 ? -10.383 -6.670 20.418 1.00 91.12 84 GLN A O 1
ATOM 716 N N . ALA A 1 85 ? -11.059 -5.207 18.858 1.00 89.94 85 ALA A N 1
ATOM 717 C CA . ALA A 1 85 ? -11.234 -4.088 19.778 1.00 89.94 85 ALA A CA 1
ATOM 718 C C . ALA A 1 85 ? -12.328 -4.379 20.816 1.00 89.94 85 ALA A C 1
ATOM 720 O O . ALA A 1 85 ? -12.111 -4.171 22.008 1.00 89.94 85 ALA A O 1
ATOM 721 N N . ALA A 1 86 ? -13.461 -4.946 20.389 1.00 87.56 86 ALA A N 1
ATOM 722 C CA . ALA A 1 86 ? -14.533 -5.365 21.289 1.00 87.56 86 ALA A CA 1
ATOM 723 C C . ALA A 1 86 ? -14.075 -6.457 22.271 1.00 87.56 86 ALA A C 1
ATOM 725 O O . ALA A 1 86 ? -14.380 -6.377 23.460 1.00 87.56 86 ALA A O 1
ATOM 726 N N . ALA A 1 87 ? -13.300 -7.442 21.806 1.00 86.62 87 ALA A N 1
ATOM 727 C CA . ALA A 1 87 ? -12.729 -8.477 22.669 1.00 86.62 87 ALA A CA 1
ATOM 728 C C . ALA A 1 87 ? -11.762 -7.887 23.711 1.00 86.62 87 ALA A C 1
ATOM 730 O O . ALA A 1 87 ? -11.859 -8.213 24.893 1.00 86.62 87 ALA A O 1
ATOM 731 N N . ARG A 1 88 ? -10.886 -6.961 23.297 1.00 84.56 88 ARG A N 1
ATOM 732 C CA . ARG A 1 88 ? -9.961 -6.251 24.199 1.00 84.56 88 ARG A CA 1
ATOM 733 C C . ARG A 1 88 ? -10.697 -5.377 25.215 1.00 84.56 88 ARG A C 1
ATOM 735 O O . ARG A 1 88 ? -10.334 -5.358 26.387 1.00 84.56 88 ARG A O 1
ATOM 742 N N . ALA A 1 89 ? -11.750 -4.682 24.794 1.00 82.50 89 ALA A N 1
ATOM 743 C CA . ALA A 1 89 ? -12.583 -3.882 25.687 1.00 82.50 89 ALA A CA 1
ATOM 744 C C . ALA A 1 89 ? -13.347 -4.759 26.692 1.00 82.50 89 ALA A C 1
ATOM 746 O O . ALA A 1 89 ? -13.481 -4.389 27.855 1.00 82.50 89 ALA A O 1
ATOM 747 N N . ALA A 1 90 ? -13.805 -5.944 26.276 1.00 77.88 90 ALA A N 1
ATOM 748 C CA . ALA A 1 90 ? -14.441 -6.909 27.167 1.00 77.88 90 ALA A CA 1
ATOM 749 C C . ALA A 1 90 ? -13.462 -7.472 28.210 1.00 77.88 90 ALA A C 1
ATOM 751 O O . ALA A 1 90 ? -13.843 -7.596 29.372 1.00 77.88 90 ALA A O 1
ATOM 752 N N . SER A 1 91 ? -12.210 -7.754 27.828 1.00 73.00 91 SER A N 1
ATOM 753 C CA . SER A 1 91 ? -11.166 -8.178 28.773 1.00 73.00 91 SER A CA 1
ATOM 754 C C . SER A 1 91 ? -10.673 -7.048 29.680 1.00 73.00 91 SER A C 1
ATOM 756 O O . SER A 1 91 ? -10.237 -7.308 30.792 1.00 73.00 91 SER A O 1
ATOM 758 N N . SER A 1 92 ? -10.742 -5.798 29.213 1.00 67.25 92 SER A N 1
ATOM 759 C CA . SER A 1 92 ? -10.290 -4.606 29.940 1.00 67.25 92 SER A CA 1
ATOM 760 C C . SER A 1 92 ? -11.389 -3.953 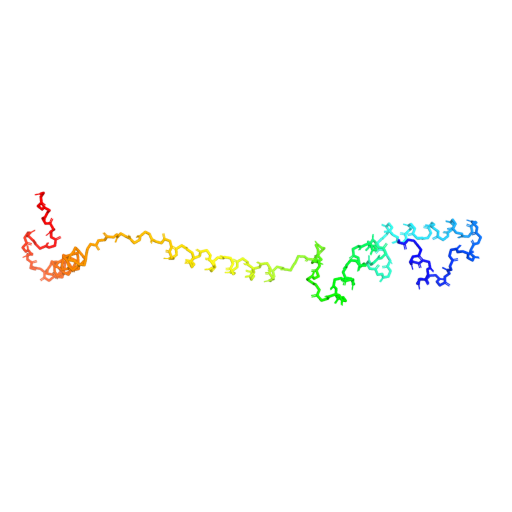30.785 1.00 67.25 92 SER A C 1
ATOM 762 O O . SER A 1 92 ? -11.184 -2.847 31.294 1.00 67.25 92 SER A O 1
ATOM 764 N N . LYS A 1 93 ? -12.559 -4.588 30.948 1.00 62.94 93 LYS A N 1
ATOM 765 C CA . LYS A 1 93 ? -13.527 -4.122 31.947 1.00 62.94 93 LYS A CA 1
ATOM 766 C C . LYS A 1 93 ? -12.828 -4.160 33.308 1.00 62.94 93 LYS A C 1
ATOM 768 O O . LYS A 1 93 ? -12.342 -5.231 33.669 1.00 62.94 93 LYS A O 1
ATOM 773 N N . PRO A 1 94 ? -12.756 -3.040 34.052 1.00 58.94 94 PRO A N 1
ATOM 774 C CA . PRO A 1 94 ? -12.199 -3.061 35.391 1.00 58.94 94 PRO A CA 1
ATOM 775 C C . PRO A 1 94 ? -13.051 -4.032 36.200 1.00 58.94 94 PRO A C 1
ATOM 777 O O . PRO A 1 94 ? -14.225 -3.777 36.474 1.00 58.94 94 PRO A O 1
ATOM 780 N N . THR A 1 95 ? -12.488 -5.190 36.523 1.00 60.06 95 THR A N 1
ATOM 781 C CA . THR A 1 95 ? -13.027 -6.049 37.561 1.00 60.06 95 THR A CA 1
ATOM 782 C C . THR A 1 95 ? -12.926 -5.231 38.836 1.00 60.06 95 THR A C 1
ATOM 784 O O . THR A 1 95 ? -11.862 -5.126 39.438 1.00 60.06 95 THR A O 1
ATOM 787 N N . LEU A 1 96 ? -14.020 -4.562 39.207 1.00 60.56 96 LEU A N 1
ATOM 788 C CA . LEU A 1 96 ? -14.202 -4.060 40.561 1.00 60.56 96 LEU A CA 1
ATOM 789 C C . LEU A 1 96 ? -13.894 -5.249 41.473 1.00 60.56 96 LEU A C 1
ATOM 791 O O . LEU A 1 96 ? -14.636 -6.232 41.474 1.00 60.56 96 LEU A O 1
ATOM 795 N N . GLN A 1 97 ? -12.747 -5.207 42.151 1.00 64.31 97 GLN A N 1
ATOM 796 C CA . GLN A 1 97 ? -12.306 -6.244 43.077 1.00 64.31 97 GLN A CA 1
ATOM 797 C C . GLN A 1 97 ? -13.162 -6.128 44.341 1.00 64.31 97 GLN A C 1
ATOM 799 O O . GLN A 1 97 ? -12.710 -5.656 45.376 1.00 64.31 97 GLN A O 1
ATOM 804 N N . MET A 1 98 ? -14.444 -6.468 44.228 1.00 69.62 98 MET A N 1
ATOM 805 C CA . MET A 1 98 ? -15.340 -6.580 45.370 1.00 69.62 98 MET A CA 1
ATOM 806 C C . MET A 1 98 ? -15.140 -7.962 45.982 1.00 69.62 98 MET A C 1
ATOM 808 O O . MET A 1 98 ? -14.978 -8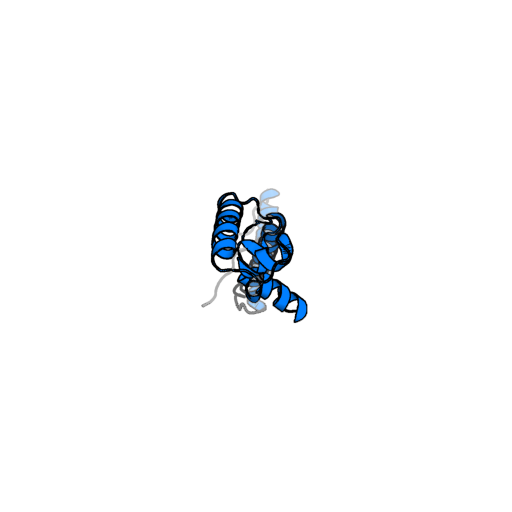.950 45.256 1.00 69.62 98 MET A O 1
ATOM 812 N N . SER A 1 99 ? -15.139 -8.044 47.311 1.00 80.12 99 SER A N 1
ATOM 813 C CA . SER A 1 99 ? -15.096 -9.341 47.980 1.00 80.12 99 SER A CA 1
ATOM 814 C C . SER A 1 99 ? -16.345 -10.151 47.612 1.00 80.12 99 SER A C 1
ATOM 816 O O . SER A 1 99 ? -17.395 -9.606 47.258 1.00 80.12 99 SER A O 1
ATOM 818 N N . LYS A 1 100 ? -16.250 -11.481 47.692 1.00 82.62 100 LYS A N 1
ATOM 819 C CA . LYS A 1 100 ? -17.383 -12.377 47.415 1.00 82.62 100 LYS A CA 1
ATOM 820 C C . LYS A 1 100 ? -18.625 -12.015 48.245 1.00 82.62 100 LYS A C 1
ATOM 822 O O . LYS A 1 100 ? -19.740 -12.077 47.739 1.00 82.62 100 LYS A O 1
ATOM 827 N N . GLU A 1 101 ? -18.416 -11.580 49.482 1.00 82.06 101 GLU A N 1
ATOM 828 C CA . GLU A 1 101 ? -19.474 -11.159 50.404 1.00 82.06 101 GLU A CA 1
ATOM 829 C C . GLU A 1 101 ? -20.183 -9.888 49.921 1.00 82.06 101 GLU A C 1
ATOM 831 O O . GLU A 1 101 ? -21.411 -9.836 49.887 1.00 82.06 101 GLU A O 1
ATOM 836 N N . GLN A 1 102 ? -19.422 -8.901 49.441 1.00 81.25 102 GLN A N 1
ATOM 837 C CA . GLN A 1 102 ? -19.981 -7.670 48.881 1.00 81.25 102 GLN A CA 1
ATOM 838 C C . GLN A 1 102 ? -20.802 -7.930 47.605 1.00 81.25 102 GLN A C 1
ATOM 840 O O . GLN A 1 102 ? -21.792 -7.237 47.360 1.00 81.25 102 GLN A O 1
ATOM 845 N N . LEU A 1 103 ? -20.420 -8.927 46.794 1.00 83.25 103 LEU A N 1
ATOM 846 C CA . LEU A 1 103 ? -21.172 -9.344 45.602 1.00 83.25 103 LEU A CA 1
ATOM 847 C C . LEU A 1 103 ? -22.494 -10.040 45.955 1.00 83.25 103 LEU A C 1
ATOM 849 O O . LEU A 1 103 ? -23.520 -9.773 45.318 1.00 83.25 103 LEU A O 1
ATOM 853 N N . ASP A 1 104 ? -22.491 -10.907 46.967 1.00 86.69 104 ASP A N 1
ATOM 854 C CA . ASP A 1 104 ? -23.704 -11.578 47.445 1.00 86.69 104 ASP A CA 1
ATOM 855 C C . ASP A 1 104 ? -24.683 -10.574 48.069 1.00 86.69 104 ASP A C 1
ATOM 857 O O . ASP A 1 104 ? -25.888 -10.631 47.802 1.00 86.69 104 ASP A O 1
ATOM 861 N N . GLU A 1 105 ? -24.178 -9.587 48.811 1.00 87.06 105 GLU A N 1
ATOM 862 C CA . GLU A 1 105 ? -24.996 -8.505 49.358 1.00 87.06 105 GLU A CA 1
ATOM 863 C C . GLU A 1 105 ? -25.597 -7.622 48.254 1.00 87.06 105 GLU A C 1
ATOM 865 O O . GLU A 1 105 ? -26.801 -7.362 48.252 1.00 87.06 105 GLU A O 1
ATOM 870 N N . LEU A 1 106 ? -24.808 -7.237 47.245 1.00 85.44 106 LEU A N 1
ATOM 871 C CA . LEU A 1 106 ? -25.300 -6.525 46.057 1.00 85.44 106 LEU A CA 1
ATOM 872 C C . LEU A 1 106 ? -26.391 -7.310 45.322 1.00 85.44 106 LEU A C 1
ATOM 874 O O . LEU A 1 106 ? -27.385 -6.743 44.859 1.00 85.44 106 LEU A O 1
ATOM 878 N N . THR A 1 107 ? -26.221 -8.626 45.218 1.00 88.88 107 THR A N 1
ATOM 879 C CA . THR A 1 107 ? -27.202 -9.512 44.587 1.00 88.88 107 THR A CA 1
ATOM 880 C C . THR A 1 107 ? -28.488 -9.580 45.409 1.00 88.88 107 THR A C 1
ATOM 882 O O . THR A 1 107 ? -29.586 -9.533 44.844 1.00 88.88 107 THR A O 1
ATOM 885 N N . LYS A 1 108 ? -28.375 -9.633 46.739 1.00 90.75 108 LYS A N 1
ATOM 886 C CA . LYS A 1 108 ? -29.509 -9.599 47.668 1.00 90.75 108 LYS A CA 1
ATOM 887 C C . LYS A 1 108 ? -30.279 -8.279 47.566 1.00 90.75 108 LYS A C 1
ATOM 889 O O . LYS A 1 108 ? -31.483 -8.308 47.325 1.00 90.75 108 LYS A O 1
ATOM 894 N N . VAL A 1 109 ? -29.586 -7.143 47.627 1.00 90.81 109 VAL A N 1
ATOM 895 C CA . VAL A 1 109 ? -30.175 -5.799 47.497 1.00 90.81 109 VAL A CA 1
ATOM 896 C C . VAL A 1 109 ? -30.899 -5.638 46.159 1.00 90.81 109 VAL A C 1
ATOM 898 O O . VAL A 1 109 ? -32.026 -5.146 46.117 1.00 90.81 109 VAL A O 1
ATOM 901 N N . ASN A 1 110 ? -30.308 -6.106 45.055 1.00 89.31 110 ASN A N 1
ATOM 902 C CA . ASN A 1 110 ? -30.964 -6.071 43.745 1.00 89.31 110 ASN A CA 1
ATOM 903 C C . ASN A 1 110 ? -32.249 -6.907 43.709 1.00 89.31 110 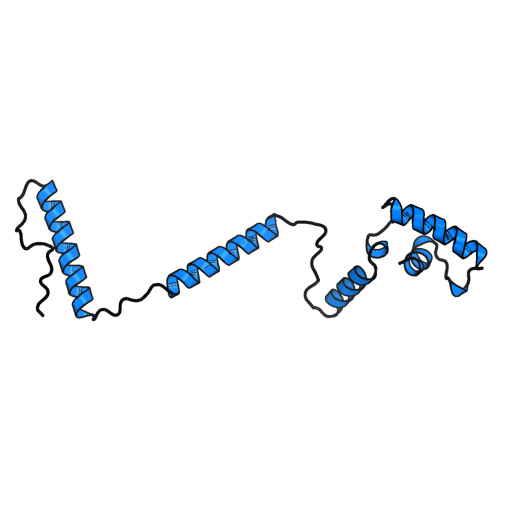ASN A C 1
ATOM 905 O O . ASN A 1 110 ? -33.259 -6.463 43.160 1.00 89.31 110 ASN A O 1
ATOM 909 N N . ARG A 1 111 ? -32.248 -8.101 44.314 1.00 92.31 111 ARG A N 1
ATOM 910 C CA . ARG A 1 111 ? -33.461 -8.927 44.418 1.00 92.31 111 ARG A CA 1
ATOM 911 C C . ARG A 1 111 ? -34.545 -8.230 45.232 1.00 92.31 111 ARG A C 1
ATOM 913 O O . ARG A 1 111 ? -35.699 -8.236 44.812 1.00 92.31 111 ARG A O 1
ATOM 920 N N . GLU A 1 112 ? -34.185 -7.607 46.349 1.00 90.94 112 GLU A N 1
ATOM 921 C CA . GLU A 1 112 ? -35.126 -6.861 47.189 1.00 90.94 112 GLU A CA 1
ATOM 922 C C . GLU A 1 112 ? -35.729 -5.658 46.452 1.00 90.94 112 GLU A C 1
ATOM 924 O O . GLU A 1 112 ? -36.937 -5.444 46.540 1.00 90.94 112 GLU A O 1
ATOM 929 N N . ARG A 1 113 ? -34.941 -4.931 45.644 1.00 87.25 113 ARG A N 1
ATOM 930 C CA . ARG A 1 113 ? -35.446 -3.845 44.780 1.00 87.25 113 ARG A CA 1
ATOM 931 C C . ARG A 1 113 ? -36.468 -4.345 43.766 1.00 87.25 113 ARG A C 1
ATOM 933 O O . ARG A 1 113 ? -37.561 -3.796 43.670 1.00 87.25 113 ARG A O 1
ATOM 940 N N . VAL A 1 114 ? -36.154 -5.432 43.060 1.00 92.38 114 VAL A N 1
ATOM 941 C CA . VAL A 1 114 ? -37.072 -6.040 42.081 1.00 92.38 114 VAL A CA 1
ATOM 942 C C . VAL A 1 114 ? -38.365 -6.516 42.752 1.00 92.38 114 VAL A C 1
ATOM 944 O O . VAL A 1 114 ? -39.451 -6.388 42.184 1.00 92.38 114 VAL A O 1
ATOM 947 N N . GLN A 1 115 ? -38.273 -7.052 43.970 1.00 89.12 115 GLN A N 1
ATOM 948 C CA . GLN A 1 115 ? -39.441 -7.450 44.754 1.00 89.12 115 GLN A CA 1
ATOM 949 C C . GLN A 1 115 ? -40.267 -6.245 45.214 1.00 89.12 115 GLN A C 1
ATOM 951 O O . GLN A 1 115 ? -41.491 -6.292 45.110 1.00 89.12 115 GLN A O 1
ATOM 956 N N . ALA A 1 116 ? -39.628 -5.166 45.668 1.00 88.50 116 ALA A N 1
ATOM 957 C CA . ALA A 1 116 ? -40.304 -3.928 46.044 1.00 88.50 116 ALA A CA 1
ATOM 958 C C . ALA A 1 116 ? -41.037 -3.301 44.847 1.00 88.50 116 ALA A C 1
ATOM 960 O O . ALA A 1 116 ? -42.201 -2.923 44.972 1.00 88.50 116 ALA A O 1
ATOM 961 N N . ASP A 1 117 ? -40.417 -3.279 43.666 1.00 87.62 117 ASP A N 1
ATOM 962 C CA . ASP A 1 117 ? -41.054 -2.811 42.430 1.00 87.62 117 ASP A CA 1
ATOM 963 C C . ASP A 1 117 ? -42.236 -3.694 42.021 1.00 87.62 117 ASP A C 1
ATOM 965 O O . ASP A 1 117 ? -43.280 -3.196 41.590 1.00 87.62 117 ASP A O 1
ATOM 969 N N . ARG A 1 118 ? -42.113 -5.018 42.188 1.00 90.81 118 ARG A N 1
ATOM 970 C CA . ARG A 1 118 ? -43.219 -5.952 41.948 1.00 90.81 118 ARG A CA 1
ATOM 971 C C . ARG A 1 118 ? -44.368 -5.723 42.936 1.00 90.81 118 ARG A C 1
ATOM 973 O O . ARG A 1 118 ? -45.516 -5.715 42.506 1.00 90.81 118 ARG A O 1
ATOM 980 N N . MET A 1 119 ? -44.078 -5.493 44.218 1.00 87.50 119 MET A N 1
ATOM 981 C CA . MET A 1 119 ? -45.092 -5.167 45.230 1.00 87.50 119 MET A CA 1
ATOM 982 C C . MET A 1 119 ? -45.792 -3.839 44.934 1.00 87.50 119 MET A C 1
ATOM 984 O O . MET A 1 119 ? -47.019 -3.793 44.978 1.00 87.50 119 MET A O 1
ATOM 988 N N . ARG A 1 120 ? -45.045 -2.801 44.529 1.00 87.44 120 ARG A N 1
ATOM 989 C CA . ARG A 1 120 ? -45.624 -1.519 44.091 1.00 87.44 120 ARG A CA 1
ATOM 990 C C . ARG A 1 120 ? -46.578 -1.698 42.917 1.00 87.44 120 ARG A C 1
ATOM 992 O O . ARG A 1 120 ? -47.670 -1.144 42.937 1.00 87.44 120 ARG A O 1
ATOM 999 N N . LYS A 1 121 ? -46.202 -2.507 41.919 1.00 90.31 121 LYS A N 1
ATOM 1000 C CA . LYS A 1 121 ? -47.079 -2.834 40.778 1.00 90.31 121 LYS A CA 1
ATOM 1001 C C . LYS A 1 121 ? -48.340 -3.599 41.187 1.00 90.31 121 LYS A C 1
ATOM 1003 O O . LYS A 1 121 ? -49.361 -3.458 40.528 1.00 90.31 121 LYS A O 1
ATOM 1008 N N . LEU A 1 122 ? -48.270 -4.389 42.257 1.00 89.88 122 LEU A N 1
ATOM 1009 C CA . LEU A 1 122 ? -49.405 -5.116 42.836 1.00 8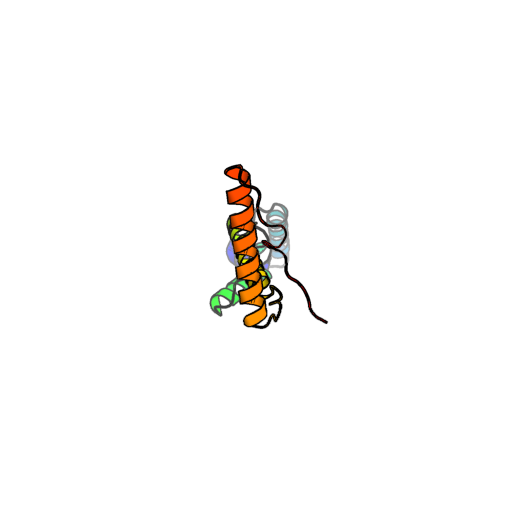9.88 122 LEU A CA 1
ATOM 1010 C C . LEU A 1 122 ? -50.262 -4.251 43.781 1.00 89.88 122 LEU A C 1
ATOM 1012 O O . LEU A 1 122 ? -51.259 -4.742 44.300 1.00 89.88 122 LEU A O 1
ATOM 1016 N N . GLY A 1 123 ? -49.898 -2.984 44.013 1.00 88.75 123 GLY A N 1
ATOM 1017 C CA . GLY A 1 123 ? -50.624 -2.074 44.905 1.00 88.75 123 GLY A CA 1
ATOM 1018 C C . GLY A 1 123 ? -50.323 -2.258 46.398 1.00 88.75 123 GLY A C 1
ATOM 1019 O O . GLY A 1 123 ? -51.005 -1.661 47.225 1.00 88.75 123 GLY A O 1
ATOM 1020 N N . LEU A 1 124 ? -49.310 -3.056 46.759 1.00 86.50 124 LEU A N 1
ATOM 1021 C CA . LEU A 1 124 ? -48.838 -3.204 48.139 1.00 86.50 124 LEU A CA 1
ATOM 1022 C C . LEU A 1 124 ? -47.721 -2.191 48.429 1.00 86.50 124 LEU A C 1
ATOM 1024 O O . LEU A 1 124 ? -46.885 -1.911 47.567 1.00 86.50 124 LEU A O 1
ATOM 1028 N N . THR A 1 125 ? -47.671 -1.665 49.654 1.00 83.31 125 THR A N 1
ATOM 1029 C CA . THR A 1 125 ? -46.612 -0.753 50.109 1.00 83.31 125 THR A CA 1
ATOM 1030 C C . THR A 1 125 ? -45.383 -1.546 50.581 1.00 83.31 125 THR A C 1
ATOM 1032 O O . THR A 1 125 ? -45.470 -2.290 51.560 1.00 83.31 125 THR A O 1
ATOM 1035 N N . PRO A 1 126 ? -44.217 -1.434 49.912 1.00 82.38 126 PRO A N 1
ATOM 1036 C CA . PRO A 1 126 ? -43.003 -2.107 50.365 1.00 82.38 126 PRO A CA 1
ATOM 1037 C C . PRO A 1 126 ? -42.461 -1.472 51.649 1.00 82.38 126 PRO A C 1
ATOM 1039 O O . PRO A 1 126 ? -42.623 -0.274 51.879 1.00 82.38 126 PRO A O 1
ATOM 1042 N N . LYS A 1 127 ? -41.749 -2.266 52.456 1.00 84.50 127 LYS A N 1
ATOM 1043 C CA . LYS A 1 127 ? -41.012 -1.768 53.624 1.00 84.50 127 LYS A CA 1
ATOM 1044 C C . LYS A 1 127 ? -39.870 -0.845 53.178 1.00 84.50 127 LYS A C 1
ATOM 1046 O O . LYS A 1 127 ? -39.151 -1.174 52.240 1.00 84.50 127 LYS A O 1
ATOM 1051 N N . GLU A 1 128 ? -39.669 0.261 53.890 1.00 78.88 128 GLU A N 1
ATOM 1052 C CA . GLU A 1 128 ? -38.671 1.297 53.564 1.00 78.88 128 GLU A CA 1
ATOM 1053 C C . GLU A 1 128 ? -37.220 0.781 53.556 1.00 78.88 128 GLU A C 1
ATOM 1055 O O . GLU A 1 128 ? -36.383 1.279 52.813 1.00 78.88 128 GLU A O 1
ATOM 1060 N N . SER A 1 129 ? -36.937 -0.282 54.314 1.00 81.19 129 SER A N 1
ATOM 1061 C CA . SER A 1 129 ? -35.617 -0.921 54.365 1.00 81.19 129 SER A CA 1
ATOM 1062 C C . SER A 1 129 ? -35.316 -1.866 53.189 1.00 81.19 129 SER A C 1
ATOM 1064 O O . SER A 1 129 ? -34.231 -2.436 53.150 1.00 81.19 129 SER A O 1
ATOM 1066 N N . MET A 1 130 ? -36.263 -2.120 52.276 1.00 82.00 130 MET A N 1
ATOM 1067 C CA . MET A 1 130 ? -36.060 -3.053 51.156 1.00 82.00 130 MET A CA 1
ATOM 1068 C C . MET A 1 130 ? -35.192 -2.420 50.066 1.00 82.00 130 MET A C 1
ATOM 1070 O O . MET A 1 130 ? -35.542 -1.373 49.520 1.00 82.00 130 MET A O 1
ATOM 1074 N N . GLY A 1 131 ? -34.097 -3.084 49.686 1.00 79.06 131 GLY A N 1
ATOM 1075 C CA . GLY A 1 131 ? -33.254 -2.624 48.579 1.00 79.06 131 GLY A CA 1
ATOM 1076 C C . GLY A 1 131 ? -32.294 -1.476 48.926 1.00 79.06 131 GLY A C 1
ATOM 1077 O O . GLY A 1 131 ? -31.784 -0.808 48.015 1.00 79.06 131 GLY A O 1
ATOM 1078 N N . VAL A 1 132 ? -32.028 -1.265 50.216 1.00 83.31 132 VAL A N 1
ATOM 1079 C CA . VAL A 1 132 ? -31.071 -0.282 50.744 1.00 83.31 132 VAL A CA 1
ATOM 1080 C C . VAL A 1 132 ? -29.897 -1.028 51.385 1.00 83.31 132 VAL A C 1
ATOM 1082 O O . VAL A 1 132 ? -30.112 -1.938 52.181 1.00 83.31 132 VAL A O 1
ATOM 1085 N N . ARG A 1 133 ? -28.659 -0.655 51.033 1.00 77.88 133 ARG A N 1
ATOM 1086 C CA . ARG A 1 133 ? -27.444 -1.142 51.705 1.00 77.88 133 ARG A CA 1
ATOM 1087 C C . ARG A 1 133 ? -27.034 -0.124 52.762 1.00 77.88 133 ARG A C 1
ATOM 1089 O O . ARG A 1 133 ? -26.937 1.058 52.440 1.00 77.88 133 ARG A O 1
ATOM 1096 N N . TYR A 1 134 ? -26.799 -0.582 53.986 1.00 79.75 134 TYR A N 1
ATOM 1097 C CA . TYR A 1 134 ? -26.206 0.236 55.039 1.00 79.75 134 TYR A CA 1
ATOM 1098 C C . TYR A 1 134 ? -24.706 -0.044 55.063 1.00 79.75 134 TYR A C 1
ATOM 1100 O O . TYR A 1 134 ? -24.296 -1.190 55.216 1.00 79.75 134 TYR A O 1
ATOM 1108 N N . GLU A 1 135 ? -23.900 0.991 54.859 1.00 74.75 135 GLU A N 1
ATOM 1109 C CA . GLU A 1 135 ? -22.450 0.907 55.027 1.00 74.75 135 GLU A CA 1
ATOM 1110 C C . GLU A 1 135 ? -22.171 1.160 56.514 1.00 74.75 135 GLU A C 1
ATOM 1112 O O . GLU A 1 135 ? -22.633 2.165 57.059 1.00 74.75 135 GLU A O 1
ATOM 1117 N N . TYR A 1 136 ? -21.471 0.244 57.180 1.00 63.19 136 TYR A N 1
ATOM 1118 C CA . TYR A 1 136 ? -20.900 0.503 58.500 1.00 63.19 136 TYR A CA 1
ATOM 1119 C C . TYR A 1 136 ? -19.420 0.844 58.290 1.00 63.19 136 TYR A C 1
ATOM 1121 O O . TYR A 1 136 ? -18.716 0.056 57.656 1.00 63.19 136 TYR A O 1
ATOM 1129 N N . GLU A 1 137 ? -18.998 2.029 58.749 1.00 49.88 137 GLU A N 1
ATOM 1130 C CA . GLU A 1 137 ? -17.591 2.479 58.744 1.00 49.88 137 GLU A CA 1
ATOM 1131 C C . GLU A 1 137 ? -16.716 1.673 59.712 1.00 49.88 137 GLU A C 1
ATOM 1133 O O . GLU A 1 137 ? -17.204 1.330 60.817 1.00 49.88 137 GLU A O 1
#

Sequence (137 aa):
EFQAWLLEVKKADIMTLPQSKRKEMFIDFMDDYNTATMPHEKFYNLARWEARQHAMRMGEKVPEDTSSINLMRDEEILRQQHRQAAARAASSKPTLQMSKEQLDELTKVNRERVQADRMRKLGLTPKESMGVRYEYE

Foldseek 3Di:
DLQVCCCPVVVDHPVPDDPVVSVVSVVVLVVCQVVVPDPDPCSVPVPLVVQQVVCVVVVHDGDDDPPDDPVVVVVVVVVVVVVVVVVVVVVPPPPPPDPPVRVVVLVQLVVQVVVCVVCVVVVHHDDPPGSDDDDDD

Organism: NCBI:txid60185